Protein AF-A0A4Y7PW37-F1 (afdb_monomer_lite)

pLDDT: mean 83.9, std 15.54, range [41.22, 97.69]

InterPro domains:
  IPR000182 GNAT domain [PF13302] (14-91)
  IPR000182 GNAT domain [PS51186] (1-120)
  IPR016181 Acyl-CoA N-acyltransferase [SSF55729] (11-118)
  IPR051908 Ribosomal-protein N-acetyltransferase [PTHR43441] (13-124)

Secondary structure (DSSP, 8-state):
---------TT----EEEEEEES---TTS---EEEEEEE-GGGTTSSHHHHHHHHHHHIIIIIS--SEEEEEEESSTTHHHHHHHHHHHTPEEEEEEEEEEE-TTT--EEEEEEEEEEHHHHHHTTTTTGGGS-SSHHHHHHHHHHHHHHHHHHHHHHHHHHHHTTS---

Radius of gyration: 21.27 Å; chains: 1; bounding box: 77×40×53 Å

Structure (mmCIF, N/CA/C/O backbone):
data_AF-A0A4Y7PW37-F1
#
_entry.id   AF-A0A4Y7PW37-F1
#
loop_
_atom_site.group_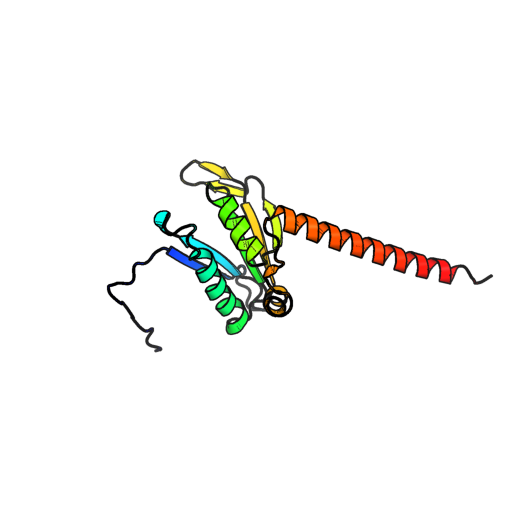PDB
_atom_site.id
_atom_site.type_symbol
_atom_site.label_atom_id
_atom_site.label_alt_id
_atom_site.label_comp_id
_atom_site.label_asym_id
_atom_site.label_entity_id
_atom_site.label_seq_id
_atom_site.pdbx_PDB_ins_code
_atom_site.Cartn_x
_atom_site.Cartn_y
_atom_site.Cartn_z
_atom_site.occupancy
_atom_site.B_iso_or_equiv
_atom_site.auth_seq_id
_atom_site.auth_comp_id
_atom_site.auth_asym_id
_atom_site.auth_atom_id
_atom_site.pdbx_PDB_model_num
ATOM 1 N N . MET A 1 1 ? -30.018 -6.017 -13.925 1.00 42.84 1 MET A N 1
ATOM 2 C CA . MET A 1 1 ? -30.031 -5.390 -12.590 1.00 42.84 1 MET A CA 1
ATOM 3 C C . MET A 1 1 ? -29.611 -6.496 -11.650 1.00 42.84 1 MET A C 1
ATOM 5 O O . MET A 1 1 ? -30.413 -7.369 -11.365 1.00 42.84 1 MET A O 1
ATOM 9 N N . GLU A 1 2 ? -28.311 -6.590 -11.398 1.00 44.44 2 GLU A N 1
ATOM 10 C CA . GLU A 1 2 ? -27.709 -7.706 -10.669 1.00 44.44 2 GLU A CA 1
ATOM 11 C C . GLU A 1 2 ? -27.962 -7.463 -9.178 1.00 44.44 2 GLU A C 1
ATOM 13 O O . GLU A 1 2 ? -27.515 -6.460 -8.621 1.00 44.44 2 GLU A O 1
ATOM 18 N N . GLU A 1 3 ? -28.811 -8.293 -8.572 1.00 41.62 3 GLU A N 1
ATOM 19 C CA . GLU A 1 3 ? -29.130 -8.215 -7.150 1.00 41.62 3 GLU A CA 1
ATOM 20 C C . GLU A 1 3 ? -27.872 -8.559 -6.352 1.00 41.62 3 GLU A C 1
ATOM 22 O O . GLU A 1 3 ? -27.466 -9.717 -6.261 1.00 41.62 3 GLU A O 1
ATOM 27 N N . TYR A 1 4 ? -27.236 -7.540 -5.774 1.00 44.47 4 TYR A N 1
ATOM 28 C CA . TYR A 1 4 ? -26.209 -7.756 -4.765 1.00 44.47 4 TYR A CA 1
ATOM 29 C C . TYR A 1 4 ? -26.844 -8.520 -3.599 1.00 44.47 4 TYR A C 1
ATOM 31 O O . TYR A 1 4 ? -27.846 -8.041 -3.057 1.00 44.47 4 TYR A O 1
ATOM 39 N N . PRO A 1 5 ? -26.288 -9.669 -3.176 1.00 51.50 5 PRO A N 1
ATOM 40 C CA . PRO A 1 5 ? -26.832 -10.399 -2.049 1.00 51.50 5 PRO A CA 1
ATOM 41 C C . PRO A 1 5 ? -26.768 -9.495 -0.817 1.00 51.50 5 PRO A C 1
ATOM 43 O O . PRO A 1 5 ? -25.693 -9.216 -0.284 1.00 51.50 5 PRO A O 1
ATOM 46 N N . THR A 1 6 ? -27.921 -9.025 -0.341 1.00 59.81 6 THR A N 1
ATOM 47 C CA . THR A 1 6 ? -28.043 -8.405 0.979 1.00 59.81 6 THR A CA 1
ATOM 48 C C . THR A 1 6 ? -28.013 -9.507 2.031 1.00 59.81 6 THR A C 1
ATOM 50 O O . THR A 1 6 ? -28.995 -9.746 2.729 1.00 59.81 6 THR A O 1
ATOM 53 N N . ASP A 1 7 ? -26.882 -10.201 2.130 1.00 54.88 7 ASP A N 1
ATOM 54 C CA . ASP A 1 7 ? -26.584 -11.121 3.222 1.00 54.88 7 ASP A CA 1
ATOM 55 C C . ASP A 1 7 ? -26.258 -10.292 4.472 1.00 54.88 7 ASP A C 1
ATOM 57 O O . ASP A 1 7 ? -25.104 -10.105 4.866 1.00 54.88 7 ASP A O 1
ATOM 61 N N . ARG A 1 8 ? -27.301 -9.692 5.057 1.00 59.16 8 ARG A N 1
ATOM 62 C CA . ARG A 1 8 ? -27.247 -9.083 6.386 1.00 59.16 8 ARG A CA 1
ATOM 63 C C . ARG A 1 8 ? -27.518 -10.169 7.415 1.00 59.16 8 ARG A C 1
ATOM 65 O O . ARG A 1 8 ? -28.567 -10.179 8.052 1.00 59.16 8 ARG A O 1
ATOM 72 N N . ASP A 1 9 ? -26.561 -11.079 7.559 1.00 64.06 9 ASP A N 1
ATOM 73 C CA . ASP A 1 9 ? -26.445 -11.890 8.765 1.00 64.06 9 ASP A CA 1
ATOM 74 C C . ASP A 1 9 ? -26.416 -10.927 9.973 1.00 64.06 9 ASP A C 1
ATOM 76 O O . ASP A 1 9 ? -25.499 -10.102 10.068 1.00 64.06 9 ASP A O 1
ATOM 80 N N . PRO A 1 10 ? -27.412 -10.971 10.876 1.00 62.28 10 PRO A N 1
ATOM 81 C CA . PRO A 1 10 ? -27.499 -10.065 12.020 1.00 62.28 10 PRO A CA 1
ATOM 82 C C . PRO A 1 10 ? -26.324 -10.209 13.003 1.00 62.28 10 PRO A C 1
ATOM 84 O O . PRO A 1 10 ? -26.158 -9.347 13.863 1.00 62.28 10 PRO A O 1
ATOM 87 N N . ASN A 1 11 ? -25.488 -11.246 12.862 1.00 65.50 11 ASN A N 1
ATOM 88 C CA . ASN A 1 11 ? -24.245 -11.420 13.617 1.00 65.50 11 ASN A CA 1
ATOM 89 C C . ASN A 1 11 ? -22.997 -10.826 12.936 1.00 65.50 11 ASN A C 1
ATOM 91 O O . ASN A 1 11 ? -21.913 -10.849 13.525 1.00 65.50 11 ASN A O 1
ATOM 95 N N . ARG A 1 12 ? -23.100 -10.282 11.716 1.00 74.44 12 ARG A N 1
ATOM 96 C CA . ARG A 1 12 ? -21.967 -9.628 11.045 1.00 74.44 12 ARG A CA 1
ATOM 97 C C . ARG A 1 12 ? -21.838 -8.175 11.488 1.00 74.44 12 ARG A C 1
ATOM 99 O O . ARG A 1 12 ? -22.595 -7.305 11.066 1.00 74.44 12 ARG A O 1
ATOM 106 N N . SER A 1 13 ? -20.822 -7.910 12.304 1.00 85.31 13 SER A N 1
ATOM 107 C CA . SER A 1 13 ? -20.398 -6.550 12.642 1.00 85.31 13 SER A CA 1
ATOM 108 C C . SER A 1 13 ? -19.418 -6.007 11.596 1.00 85.31 13 SER A C 1
ATOM 110 O O . SER A 1 13 ? -18.482 -6.699 11.190 1.00 85.31 13 SER A O 1
ATOM 112 N N . VAL A 1 14 ? -19.616 -4.759 11.164 1.00 89.81 14 VAL A N 1
ATOM 113 C CA . VAL A 1 14 ? -18.677 -4.056 10.279 1.00 89.81 14 VAL A CA 1
ATOM 114 C C . VAL A 1 14 ? -17.505 -3.551 11.114 1.00 89.81 14 VAL A C 1
ATOM 116 O O . VAL A 1 14 ? -17.665 -2.661 11.942 1.00 89.81 14 VAL A O 1
ATOM 119 N N . ILE A 1 15 ? -16.316 -4.103 10.870 1.00 92.81 15 ILE A N 1
ATOM 120 C CA . ILE A 1 15 ? -15.097 -3.800 11.642 1.00 92.81 15 ILE A CA 1
ATOM 121 C C . ILE A 1 15 ? -14.123 -2.852 10.923 1.00 92.81 15 ILE A C 1
ATOM 123 O O . ILE A 1 15 ? -13.036 -2.571 11.431 1.00 92.81 15 ILE A O 1
ATOM 127 N N . GLY A 1 16 ? -14.472 -2.377 9.724 1.00 93.12 16 GLY A N 1
ATOM 128 C CA . GLY A 1 16 ? -13.632 -1.473 8.945 1.00 93.12 16 GLY A CA 1
ATOM 129 C C . GLY A 1 16 ? -14.082 -1.286 7.499 1.00 93.12 16 GLY A C 1
ATOM 130 O O . GLY A 1 16 ? -15.130 -1.778 7.088 1.00 93.12 16 GLY A O 1
ATOM 131 N N . LEU A 1 17 ? -13.258 -0.572 6.735 1.00 95.50 17 LEU A N 1
ATOM 132 C CA . LEU A 1 17 ? -13.458 -0.245 5.329 1.00 95.50 17 LEU A CA 1
ATOM 133 C C . LEU A 1 17 ? -12.154 -0.467 4.562 1.00 95.50 17 LEU A C 1
ATOM 135 O O . LEU A 1 17 ? -11.095 0.015 4.968 1.00 95.50 17 LEU A O 1
ATOM 139 N N . ILE A 1 18 ? -12.253 -1.147 3.426 1.00 96.81 18 ILE A N 1
ATOM 140 C CA . ILE A 1 18 ? -11.213 -1.191 2.401 1.00 96.81 18 ILE A CA 1
ATOM 141 C C . ILE A 1 18 ? -11.791 -0.610 1.114 1.00 96.81 18 ILE A C 1
ATOM 143 O O . ILE A 1 18 ? -12.942 -0.874 0.775 1.00 96.81 18 ILE A O 1
ATOM 147 N N . TYR A 1 19 ? -11.019 0.220 0.428 1.00 95.88 19 TYR A N 1
ATOM 148 C CA . TYR A 1 19 ? -11.438 0.865 -0.809 1.00 95.88 19 TYR A CA 1
ATOM 149 C C . TYR A 1 19 ? -10.242 1.031 -1.730 1.00 95.88 19 TYR A C 1
ATOM 151 O O . TYR A 1 19 ? -9.108 1.138 -1.264 1.00 95.88 19 TYR A O 1
ATOM 159 N N . PHE A 1 20 ? -10.493 1.102 -3.031 1.00 95.50 20 PHE A N 1
ATOM 160 C CA . PHE A 1 20 ? -9.479 1.507 -3.987 1.00 95.50 20 PHE A CA 1
ATOM 161 C C . PHE A 1 20 ? -10.044 2.491 -5.003 1.00 95.50 20 PHE A C 1
ATOM 163 O O . PHE A 1 20 ? -11.236 2.465 -5.309 1.00 95.50 20 PHE A O 1
ATOM 170 N N . THR A 1 21 ? -9.192 3.379 -5.504 1.00 92.38 21 THR A N 1
ATOM 171 C CA . THR A 1 21 ? -9.561 4.379 -6.510 1.00 92.38 21 THR A CA 1
ATOM 172 C C . THR A 1 21 ? -8.501 4.446 -7.608 1.00 92.38 21 THR A C 1
ATOM 174 O O . THR A 1 21 ? -7.310 4.426 -7.291 1.00 92.38 21 THR A O 1
ATOM 177 N N . PRO A 1 22 ? -8.881 4.548 -8.895 1.00 88.62 22 PRO A N 1
ATOM 178 C CA . PRO A 1 22 ? -7.926 4.820 -9.968 1.00 88.62 22 PRO A CA 1
ATOM 179 C C . PRO A 1 22 ? -7.113 6.085 -9.674 1.00 88.62 22 PRO A C 1
ATOM 181 O O . PRO A 1 22 ? -7.663 7.081 -9.198 1.00 88.62 22 PRO A O 1
ATOM 184 N N . SER A 1 23 ? -5.801 6.048 -9.913 1.00 78.69 23 SER A N 1
ATOM 185 C CA . SER A 1 23 ? -4.928 7.201 -9.652 1.00 78.69 23 SER A CA 1
ATOM 186 C C . SER A 1 23 ? -4.935 8.244 -10.770 1.00 78.69 23 SER A C 1
ATOM 188 O O . SER A 1 23 ? -4.604 9.405 -10.530 1.00 78.69 23 SER A O 1
ATOM 190 N N . SER A 1 24 ? -5.371 7.857 -11.969 1.00 72.19 24 SER A N 1
ATOM 191 C CA . SER A 1 24 ? -5.601 8.739 -13.112 1.00 72.19 24 SER A CA 1
ATOM 192 C C . SER A 1 24 ? -6.990 8.489 -13.702 1.00 72.19 24 SER A C 1
ATOM 194 O O . SER A 1 24 ? -7.557 7.407 -13.554 1.00 72.19 24 SER A O 1
ATOM 196 N N . GLN A 1 25 ? -7.556 9.513 -14.342 1.00 61.44 25 GLN A N 1
ATOM 197 C CA . GLN A 1 25 ? -8.841 9.418 -15.051 1.00 61.44 25 GLN A CA 1
ATOM 198 C C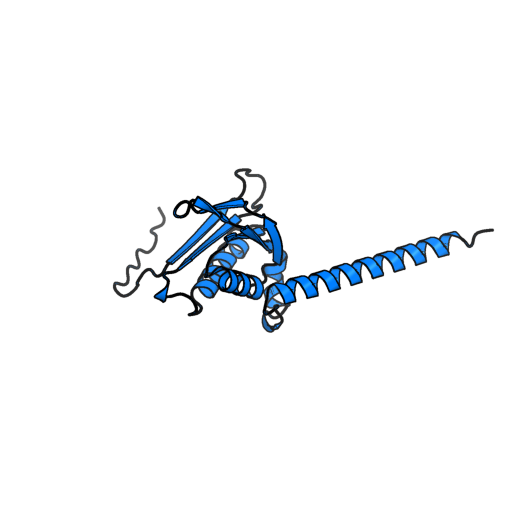 . GLN A 1 25 ? -8.670 8.936 -16.503 1.00 61.44 25 GLN A C 1
ATOM 200 O O . GLN A 1 25 ? -9.653 8.842 -17.237 1.00 61.44 25 GLN A O 1
ATOM 205 N N . ASP A 1 26 ? -7.438 8.648 -16.933 1.00 55.34 26 ASP A N 1
ATOM 206 C CA . ASP A 1 26 ? -7.124 8.399 -18.336 1.00 55.34 26 ASP A CA 1
ATOM 207 C C . ASP A 1 26 ? -7.404 6.941 -18.725 1.00 55.34 26 ASP A C 1
ATOM 209 O O . ASP A 1 26 ? -6.851 5.991 -18.175 1.00 55.34 26 ASP A O 1
ATOM 213 N N . ALA A 1 27 ? -8.269 6.772 -19.724 1.00 52.12 27 ALA A N 1
ATOM 214 C CA . ALA A 1 27 ? -8.885 5.508 -20.131 1.00 52.12 27 ALA A CA 1
ATOM 215 C C . ALA A 1 27 ? -7.975 4.534 -20.918 1.00 52.12 27 ALA A C 1
ATOM 217 O O . ALA A 1 27 ? -8.482 3.585 -21.513 1.00 52.12 27 ALA A O 1
ATOM 218 N N . ILE A 1 28 ? -6.659 4.766 -20.995 1.00 54.72 28 ILE A N 1
ATOM 219 C CA . ILE A 1 28 ? -5.791 4.092 -21.987 1.00 54.72 28 ILE A CA 1
ATOM 220 C C . ILE A 1 28 ? -5.123 2.805 -21.457 1.00 54.72 28 ILE A C 1
ATOM 222 O O . ILE A 1 28 ? -4.595 2.025 -22.242 1.00 54.72 28 ILE A O 1
ATOM 226 N N . SER A 1 29 ? -5.200 2.503 -20.161 1.00 54.38 29 SER A N 1
ATOM 227 C CA . SER A 1 29 ? -4.893 1.170 -19.608 1.00 54.38 29 SER A CA 1
ATOM 228 C C . SER A 1 29 ? -5.263 1.136 -18.124 1.00 54.38 29 SER A C 1
ATOM 230 O O . SER A 1 29 ? -5.313 2.206 -17.511 1.00 54.38 29 SER A O 1
ATOM 232 N N . PRO A 1 30 ? -5.478 -0.035 -17.498 1.00 62.56 30 PRO A N 1
ATOM 233 C CA . PRO A 1 30 ? -5.642 -0.123 -16.051 1.00 62.56 30 PRO A CA 1
ATOM 234 C C . PRO A 1 30 ? -4.274 0.135 -15.389 1.00 62.56 30 PRO A C 1
ATOM 236 O O . PRO A 1 30 ? -3.517 -0.773 -15.055 1.00 62.56 30 PRO A O 1
ATOM 239 N N . GLY A 1 31 ? -3.910 1.416 -15.303 1.00 81.62 31 GLY A N 1
ATOM 240 C CA . GLY A 1 31 ? -2.547 1.846 -15.009 1.00 81.62 31 GLY A CA 1
ATOM 241 C C . GLY A 1 31 ? -2.182 1.654 -13.546 1.00 81.62 31 GLY A C 1
ATOM 242 O O . GLY A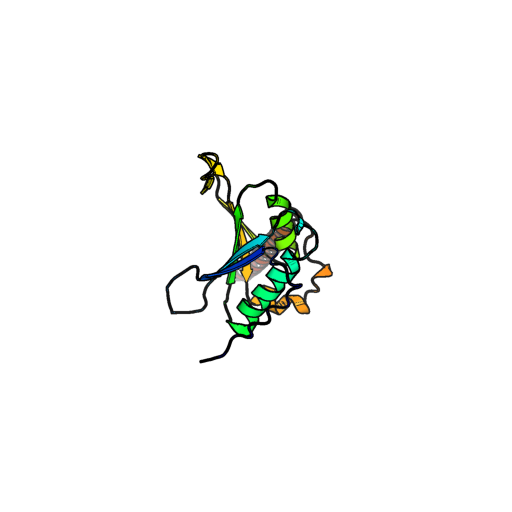 1 31 ? -1.221 0.961 -13.233 1.00 81.62 31 GLY A O 1
ATOM 243 N N . GLU A 1 32 ? -2.956 2.256 -12.645 1.00 90.44 32 GLU A N 1
ATOM 244 C CA . GLU A 1 32 ? -2.667 2.245 -11.214 1.00 90.44 32 GLU A CA 1
ATOM 245 C C . GLU A 1 32 ? -3.925 2.546 -10.389 1.00 90.44 32 GLU A C 1
ATOM 247 O O . GLU A 1 32 ? -4.749 3.391 -10.758 1.00 90.44 32 GLU A O 1
ATOM 252 N N . VAL A 1 33 ? -4.047 1.884 -9.236 1.00 94.44 33 VAL A N 1
ATOM 253 C CA . VAL A 1 33 ? -5.033 2.227 -8.203 1.00 94.44 33 VAL A CA 1
ATOM 254 C C . VAL A 1 33 ? -4.371 2.545 -6.866 1.00 94.44 33 VAL A C 1
ATOM 256 O O . VAL A 1 33 ? -3.369 1.947 -6.479 1.00 94.44 33 VAL A O 1
ATOM 259 N N . ASN A 1 34 ? -4.985 3.462 -6.126 1.00 95.25 34 ASN A N 1
ATOM 260 C CA . ASN A 1 34 ? -4.703 3.730 -4.724 1.00 95.25 34 ASN A CA 1
ATOM 261 C C . ASN A 1 34 ? -5.548 2.808 -3.859 1.00 95.25 34 ASN A C 1
ATOM 263 O O . ASN A 1 34 ? -6.768 2.894 -3.931 1.00 95.25 34 ASN A O 1
ATOM 267 N N . LEU A 1 35 ? -4.933 1.986 -3.015 1.00 97.50 35 LEU A N 1
ATOM 268 C CA . LEU A 1 35 ? -5.626 1.150 -2.039 1.00 97.50 35 LEU A CA 1
ATOM 269 C C . LEU A 1 35 ? -5.554 1.791 -0.644 1.00 97.50 35 LEU A C 1
ATOM 271 O O . LEU A 1 35 ? -4.483 2.157 -0.157 1.00 97.50 35 LEU A O 1
ATOM 275 N N . GLY A 1 36 ? -6.702 1.896 0.020 1.00 96.31 36 GLY A N 1
ATOM 276 C CA . GLY A 1 36 ? -6.838 2.397 1.382 1.00 96.31 36 GLY A CA 1
ATOM 277 C C . GLY A 1 36 ? -7.556 1.392 2.275 1.00 96.31 36 GLY A C 1
ATOM 278 O O . GLY A 1 36 ? -8.507 0.738 1.854 1.00 96.31 36 GLY A O 1
ATOM 279 N N . ILE A 1 37 ? -7.111 1.276 3.527 1.00 96.00 37 ILE A N 1
ATOM 280 C CA . ILE A 1 37 ? -7.762 0.444 4.542 1.00 96.00 37 ILE A CA 1
ATOM 281 C C . ILE A 1 37 ? -7.810 1.167 5.886 1.00 96.00 37 ILE A C 1
ATOM 283 O O . ILE A 1 37 ? -6.820 1.744 6.336 1.00 96.00 37 ILE A O 1
ATOM 287 N N . VAL A 1 38 ? -8.963 1.089 6.544 1.00 93.38 38 VAL A N 1
ATOM 288 C CA . VAL A 1 38 ? -9.180 1.549 7.916 1.00 93.38 38 VAL A CA 1
ATOM 289 C C . VAL A 1 38 ? -9.906 0.449 8.676 1.00 93.38 38 VAL A C 1
ATOM 291 O O . VAL A 1 38 ? -10.901 -0.086 8.198 1.00 93.38 38 VAL A O 1
ATOM 294 N N . LEU A 1 39 ? -9.410 0.110 9.862 1.00 92.19 39 LEU A N 1
ATOM 295 C CA . LEU A 1 39 ? -10.041 -0.849 10.766 1.00 92.19 39 LEU A CA 1
ATOM 296 C C . LEU A 1 39 ? -10.326 -0.179 12.101 1.00 92.19 39 LEU A C 1
ATOM 298 O O . LEU A 1 39 ? -9.518 0.637 12.563 1.00 92.19 39 LEU A O 1
ATOM 302 N N . ASP A 1 40 ? -11.415 -0.595 12.740 1.00 91.25 40 ASP A N 1
ATOM 303 C CA . ASP A 1 40 ? -11.675 -0.301 14.144 1.00 91.25 40 ASP A CA 1
ATOM 304 C C . ASP A 1 40 ? -10.448 -0.684 14.987 1.00 91.25 40 ASP A C 1
ATOM 306 O O . ASP A 1 40 ? -9.821 -1.724 14.765 1.00 91.25 40 ASP A O 1
ATOM 310 N N . ARG A 1 41 ? -10.098 0.178 15.945 1.00 87.69 41 ARG A N 1
ATOM 311 C CA . ARG A 1 41 ? -8.967 0.013 16.859 1.00 87.69 41 ARG A CA 1
ATOM 312 C C . ARG A 1 41 ? -8.983 -1.353 17.547 1.00 87.69 41 ARG A C 1
ATOM 314 O O . ARG A 1 41 ? -7.919 -1.969 17.640 1.00 87.69 41 ARG A O 1
ATOM 321 N N . ASP A 1 42 ? -10.151 -1.843 17.951 1.00 88.75 42 ASP A N 1
ATOM 322 C CA . ASP A 1 42 ? -10.279 -3.115 18.677 1.00 88.75 42 ASP A CA 1
ATOM 323 C C . ASP A 1 42 ? -10.043 -4.332 17.771 1.00 88.75 42 ASP A C 1
ATOM 325 O O . ASP A 1 42 ? -9.626 -5.397 18.225 1.00 88.75 42 ASP A O 1
ATOM 329 N N . ASN A 1 43 ? -10.211 -4.153 16.460 1.00 87.50 43 ASN A N 1
ATOM 330 C CA . ASN A 1 43 ? -10.043 -5.188 15.442 1.00 87.50 43 ASN A CA 1
ATOM 331 C C . ASN A 1 43 ? -8.678 -5.113 14.729 1.00 87.50 43 ASN A C 1
ATOM 333 O O . ASN A 1 43 ? -8.371 -5.898 13.827 1.00 87.50 43 ASN A O 1
ATOM 337 N N . GLN A 1 44 ? -7.802 -4.192 15.129 1.00 88.06 44 GLN A N 1
ATOM 338 C CA . GLN A 1 44 ? -6.436 -4.131 14.611 1.00 88.06 44 GLN A CA 1
ATOM 339 C C . GLN A 1 44 ? -5.560 -5.242 15.203 1.00 88.06 44 GLN A C 1
ATOM 341 O O . GLN A 1 44 ? -5.811 -5.766 16.282 1.00 88.06 44 GLN A O 1
ATOM 346 N N . ARG A 1 45 ? -4.473 -5.591 14.500 1.00 85.94 45 ARG A N 1
ATOM 347 C CA . ARG A 1 45 ? -3.469 -6.594 14.928 1.00 85.94 45 ARG A CA 1
ATOM 348 C C . ARG A 1 45 ? -3.982 -8.037 15.073 1.00 85.94 45 ARG A C 1
ATOM 350 O O . ARG A 1 45 ? -3.215 -8.897 15.488 1.00 85.94 45 ARG A O 1
ATOM 357 N N . GLN A 1 46 ? -5.203 -8.327 14.628 1.00 89.38 46 GLN A N 1
ATOM 358 C CA . GLN A 1 46 ? -5.780 -9.681 14.610 1.00 89.38 46 GLN A CA 1
ATOM 359 C C . GLN A 1 46 ? -5.656 -10.390 13.246 1.00 89.38 46 GLN A C 1
ATOM 361 O O . GLN A 1 46 ? -6.106 -11.514 13.070 1.00 89.38 46 GLN A O 1
ATOM 366 N N . GLY A 1 47 ? -5.033 -9.741 12.255 1.00 90.12 47 GLY A N 1
ATOM 367 C CA . GLY A 1 47 ? -4.848 -10.293 10.906 1.00 90.12 47 GLY A CA 1
ATOM 368 C C . GLY A 1 47 ? -5.917 -9.884 9.888 1.00 90.12 47 GLY A C 1
ATOM 369 O O . GLY A 1 47 ? -5.672 -10.035 8.691 1.00 90.12 47 GLY A O 1
ATOM 370 N N . PHE A 1 48 ? -7.021 -9.266 10.321 1.00 92.50 48 PHE A N 1
ATOM 371 C CA . PHE A 1 48 ? -8.099 -8.816 9.429 1.00 92.50 48 PHE A CA 1
ATOM 372 C C . PHE A 1 48 ? -7.615 -7.874 8.325 1.00 92.50 48 PHE A C 1
ATOM 374 O O . PHE A 1 48 ? -7.981 -8.048 7.169 1.00 92.50 48 PHE A O 1
ATOM 381 N N . GLY A 1 49 ? -6.714 -6.936 8.638 1.00 93.50 49 GLY A N 1
ATOM 382 C CA . GLY A 1 49 ? -6.178 -6.013 7.630 1.00 93.50 49 GLY A CA 1
ATOM 383 C C . GLY A 1 49 ? -5.416 -6.727 6.519 1.00 93.50 49 GLY A C 1
ATOM 384 O O . GLY A 1 49 ? -5.592 -6.421 5.345 1.00 93.50 49 GLY A O 1
ATOM 385 N N . LYS A 1 50 ? -4.640 -7.754 6.880 1.00 93.88 50 LYS A N 1
ATOM 386 C CA . LYS A 1 50 ? -3.919 -8.581 5.912 1.00 93.88 50 LYS A CA 1
ATOM 387 C C . LYS A 1 50 ? -4.894 -9.354 5.020 1.00 93.88 50 LYS A C 1
ATOM 389 O O . LYS A 1 50 ? -4.684 -9.413 3.814 1.00 93.88 50 LYS A O 1
ATOM 394 N N . GLN A 1 51 ? -5.932 -9.950 5.608 1.00 94.25 51 GLN A N 1
ATOM 395 C CA . GLN A 1 51 ? -6.945 -10.708 4.868 1.00 94.25 51 GLN A CA 1
ATOM 396 C C . GLN A 1 51 ? -7.732 -9.811 3.909 1.00 94.25 51 GLN A C 1
ATOM 398 O O . GLN A 1 51 ? -7.868 -10.155 2.740 1.00 94.25 51 GLN A O 1
ATOM 403 N N . ALA A 1 52 ? -8.176 -8.642 4.378 1.00 96.06 52 ALA A N 1
ATOM 404 C CA . ALA A 1 52 ? -8.891 -7.670 3.561 1.00 96.06 52 ALA A CA 1
ATOM 405 C C . ALA A 1 52 ? -8.034 -7.183 2.384 1.00 96.06 52 ALA A C 1
ATOM 407 O O . ALA A 1 52 ? -8.503 -7.184 1.250 1.00 96.06 52 ALA A O 1
ATOM 408 N N . VAL A 1 53 ? -6.764 -6.834 2.629 1.00 97.00 53 VAL A N 1
ATOM 409 C CA . VAL A 1 53 ? -5.848 -6.417 1.557 1.00 97.00 53 VAL A CA 1
ATOM 410 C C . VAL A 1 53 ? -5.621 -7.545 0.554 1.00 97.00 53 VAL A C 1
ATOM 412 O O . VAL A 1 53 ? -5.702 -7.289 -0.637 1.00 97.00 53 VAL A O 1
ATOM 415 N N . LEU A 1 54 ? -5.397 -8.789 0.989 1.00 95.81 54 LEU A N 1
ATOM 416 C CA . LEU A 1 54 ? -5.229 -9.917 0.060 1.00 95.81 54 LEU A CA 1
ATOM 417 C C . LEU A 1 54 ? -6.461 -10.150 -0.819 1.00 95.81 54 LEU A C 1
ATOM 419 O O . LEU A 1 54 ? -6.306 -10.423 -2.007 1.00 95.81 54 LEU A O 1
ATOM 423 N N . LEU A 1 55 ? -7.661 -10.024 -0.248 1.00 96.38 55 LEU A N 1
ATOM 424 C CA . LEU A 1 55 ? -8.906 -10.138 -1.001 1.00 96.38 55 LEU A CA 1
ATOM 425 C C . LEU A 1 55 ? -9.023 -9.021 -2.046 1.00 96.38 55 LEU A C 1
ATOM 427 O O . LEU A 1 55 ? -9.300 -9.297 -3.209 1.00 96.38 55 LEU A O 1
ATOM 431 N N . ALA A 1 56 ? -8.747 -7.775 -1.651 1.00 97.44 56 ALA A N 1
ATOM 432 C CA . ALA A 1 56 ? -8.763 -6.643 -2.573 1.00 97.44 56 ALA A CA 1
ATOM 433 C C . ALA A 1 56 ? -7.706 -6.779 -3.676 1.00 97.44 56 ALA A C 1
ATOM 435 O O . ALA A 1 56 ? -8.007 -6.507 -4.830 1.00 97.44 56 ALA A O 1
ATOM 436 N N . LEU A 1 57 ? -6.491 -7.230 -3.350 1.00 96.56 57 LEU A N 1
ATOM 437 C CA . LEU A 1 57 ? -5.435 -7.453 -4.338 1.00 96.56 57 LEU A CA 1
ATOM 438 C C . LEU A 1 57 ? -5.817 -8.522 -5.358 1.00 96.56 57 LEU A C 1
ATOM 440 O O . LEU A 1 57 ? -5.582 -8.317 -6.542 1.00 96.56 57 LEU A O 1
ATOM 444 N N . SER A 1 58 ? -6.427 -9.626 -4.916 1.00 96.00 58 SER A N 1
ATOM 445 C CA . SER A 1 58 ? -6.913 -10.655 -5.837 1.00 96.00 58 SER A CA 1
ATOM 446 C C . SER A 1 58 ? -7.952 -10.086 -6.792 1.00 96.00 58 SER A C 1
ATOM 448 O O . SER A 1 58 ? -7.804 -10.232 -7.996 1.00 96.00 58 SER A O 1
ATOM 450 N N . TYR A 1 59 ? -8.916 -9.318 -6.289 1.00 95.81 59 TYR A N 1
ATOM 451 C CA . TYR A 1 59 ? -9.887 -8.652 -7.154 1.00 95.81 59 TYR A CA 1
ATOM 452 C C . TYR A 1 59 ? -9.224 -7.663 -8.135 1.00 95.81 59 TYR A C 1
ATOM 454 O O . TYR A 1 59 ? -9.471 -7.697 -9.337 1.00 95.81 59 TYR A O 1
ATOM 462 N N . ILE A 1 60 ? -8.331 -6.798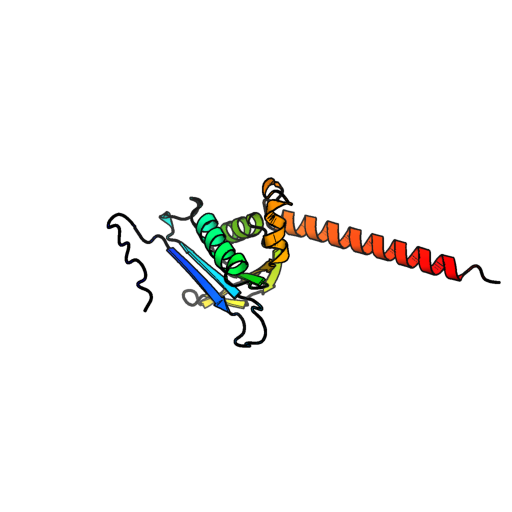 -7.648 1.00 95.38 60 ILE A N 1
ATOM 463 C CA . ILE A 1 60 ? -7.698 -5.748 -8.462 1.00 95.38 60 ILE A CA 1
ATOM 464 C C . ILE A 1 60 ? -6.774 -6.326 -9.548 1.00 95.38 60 ILE A C 1
ATOM 466 O O . ILE A 1 60 ? -6.784 -5.841 -10.679 1.00 95.38 60 ILE A O 1
ATOM 470 N N . PHE A 1 61 ? -5.966 -7.332 -9.217 1.00 95.12 61 PHE A N 1
ATOM 471 C CA . PHE A 1 61 ? -5.010 -7.915 -10.156 1.00 95.12 61 PHE A CA 1
ATOM 472 C C . PHE A 1 61 ? -5.613 -9.039 -10.996 1.00 95.12 61 PHE A C 1
ATOM 474 O O . PHE A 1 61 ? -5.398 -9.070 -12.205 1.00 95.12 61 PHE A O 1
ATOM 481 N N . ASP A 1 62 ? -6.341 -9.970 -10.374 1.00 94.31 62 ASP A N 1
ATOM 482 C CA . ASP A 1 62 ? -6.823 -11.171 -11.060 1.00 94.31 62 ASP A CA 1
ATOM 483 C C . ASP A 1 62 ? -8.089 -10.870 -11.882 1.00 94.31 62 ASP A C 1
ATOM 485 O O . ASP A 1 62 ? -8.218 -11.377 -12.995 1.00 94.31 62 ASP A O 1
ATOM 489 N N . GLU A 1 63 ? -9.000 -10.026 -11.377 1.00 94.25 63 GLU A N 1
ATOM 490 C CA . GLU A 1 63 ? -10.265 -9.716 -12.064 1.00 94.25 63 GLU A CA 1
ATOM 491 C C . GLU A 1 63 ? -10.209 -8.405 -12.859 1.00 94.25 63 GLU A C 1
ATOM 493 O O . GLU A 1 63 ? -10.607 -8.374 -14.022 1.00 94.25 63 GLU A O 1
ATOM 498 N N . LEU A 1 64 ? -9.696 -7.320 -12.265 1.00 92.06 64 LEU A N 1
ATOM 499 C CA . LEU A 1 64 ? -9.646 -6.004 -12.924 1.00 92.06 64 LEU A CA 1
ATOM 500 C C . LEU A 1 64 ? -8.381 -5.769 -13.764 1.00 92.06 64 LEU A C 1
ATOM 502 O O . LEU A 1 64 ? -8.327 -4.798 -14.518 1.00 92.06 64 LEU A O 1
ATOM 506 N N . GLN A 1 65 ? -7.376 -6.640 -13.638 1.00 92.56 65 GLN A N 1
ATOM 507 C CA . GLN A 1 65 ? -6.128 -6.614 -14.408 1.00 92.56 65 GLN A CA 1
ATOM 508 C C . GLN A 1 65 ? -5.358 -5.283 -14.340 1.00 92.56 65 GLN A C 1
ATOM 510 O O . GLN A 1 65 ? -4.717 -4.884 -15.313 1.00 92.56 65 GLN A O 1
ATOM 515 N N . PHE A 1 66 ? -5.395 -4.582 -13.201 1.00 93.06 66 PHE A N 1
ATOM 516 C CA . PHE A 1 66 ? -4.549 -3.401 -13.010 1.00 93.06 66 PHE A CA 1
ATOM 517 C C . PHE A 1 66 ? -3.075 -3.771 -12.961 1.00 93.06 66 PHE A C 1
ATOM 519 O O . PHE A 1 66 ? -2.685 -4.708 -12.276 1.00 93.06 66 PHE A O 1
ATOM 526 N N . HIS A 1 67 ? -2.244 -2.970 -13.624 1.00 93.38 67 HIS A N 1
ATOM 527 C CA . HIS A 1 67 ? -0.800 -3.170 -13.615 1.00 93.38 67 HIS A CA 1
ATOM 528 C C . HIS A 1 67 ? -0.190 -2.906 -12.230 1.00 93.38 67 HIS A C 1
ATOM 530 O O . HIS A 1 67 ? 0.834 -3.485 -11.867 1.00 93.38 67 HIS A O 1
ATOM 536 N N . ARG A 1 68 ? -0.807 -2.016 -11.443 1.00 94.56 68 ARG A N 1
ATOM 537 C CA . ARG A 1 68 ? -0.189 -1.485 -10.231 1.00 94.56 68 ARG A CA 1
ATOM 538 C C . ARG A 1 68 ? -1.187 -1.131 -9.136 1.00 94.56 68 ARG A C 1
ATOM 540 O O . ARG A 1 68 ? -2.205 -0.481 -9.375 1.00 94.56 68 ARG A O 1
ATOM 547 N N . VAL A 1 69 ? -0.823 -1.478 -7.905 1.00 97.06 69 VAL A N 1
ATOM 548 C CA . VAL A 1 69 ? -1.518 -1.056 -6.684 1.00 97.06 69 VAL A CA 1
ATOM 549 C C . VAL A 1 69 ? -0.552 -0.279 -5.810 1.00 97.06 69 VAL A C 1
ATOM 551 O O . VAL A 1 69 ? 0.483 -0.811 -5.413 1.00 97.06 69 VAL A O 1
ATOM 554 N N . GLN A 1 70 ? -0.904 0.957 -5.466 1.00 96.75 70 GLN A N 1
ATOM 555 C CA . GLN A 1 70 ? -0.137 1.776 -4.535 1.00 96.75 70 GLN A CA 1
ATOM 556 C C . GLN A 1 70 ? -0.877 2.014 -3.224 1.00 96.75 70 GLN A C 1
ATOM 558 O O . GLN A 1 70 ? -2.106 2.057 -3.170 1.00 96.75 70 GLN A O 1
ATOM 563 N N . VAL A 1 71 ? -0.106 2.202 -2.158 1.00 97.69 71 VAL A N 1
ATOM 564 C CA . VAL A 1 71 ? -0.594 2.550 -0.824 1.00 97.69 71 VAL A CA 1
ATOM 565 C C . VAL A 1 71 ? 0.218 3.711 -0.269 1.00 97.69 71 VAL A C 1
ATOM 567 O O . VAL A 1 71 ? 1.443 3.768 -0.400 1.00 97.69 71 VAL A O 1
ATOM 570 N N . ILE A 1 72 ? -0.477 4.640 0.383 1.00 96.75 72 ILE A N 1
ATOM 571 C CA . ILE A 1 72 ? 0.134 5.797 1.034 1.00 96.75 72 ILE A CA 1
ATOM 572 C C . ILE A 1 72 ? -0.074 5.652 2.538 1.00 96.75 72 ILE A C 1
ATOM 574 O O . ILE A 1 72 ? -1.191 5.753 3.045 1.00 96.75 72 ILE A O 1
ATOM 578 N N . VAL A 1 73 ? 1.016 5.423 3.264 1.00 96.56 73 VAL A N 1
ATOM 579 C CA . VAL A 1 73 ? 1.007 5.304 4.723 1.00 96.56 73 VAL A CA 1
ATOM 580 C C . VAL A 1 73 ? 1.399 6.646 5.328 1.00 96.56 73 VAL A C 1
ATOM 582 O O . VAL A 1 73 ? 2.556 7.067 5.262 1.00 96.56 73 VAL A O 1
ATOM 585 N N . MET A 1 74 ? 0.420 7.325 5.919 1.00 94.75 74 MET A N 1
ATOM 586 C CA . MET A 1 74 ? 0.627 8.579 6.643 1.00 94.75 74 MET A CA 1
ATOM 587 C C . MET A 1 74 ? 1.300 8.341 7.999 1.00 94.75 74 MET A C 1
ATOM 589 O O . MET A 1 74 ? 1.162 7.280 8.611 1.00 94.75 74 MET A O 1
ATOM 593 N N . GLU A 1 75 ? 2.007 9.352 8.496 1.00 93.62 75 GLU A N 1
ATOM 594 C CA . GLU A 1 75 ? 2.559 9.354 9.849 1.00 93.62 75 GLU A CA 1
ATOM 595 C C . GLU A 1 75 ? 1.469 9.247 10.930 1.00 93.62 75 GLU A C 1
ATOM 597 O O . GLU A 1 75 ? 0.586 10.098 11.063 1.00 93.62 75 GLU A O 1
ATOM 602 N N . SER A 1 76 ? 1.517 8.169 11.711 1.00 91.19 76 SER A N 1
ATOM 603 C CA . SER A 1 76 ? 0.563 7.877 12.782 1.00 91.19 76 SER A CA 1
ATOM 604 C C . SER A 1 76 ? 1.145 6.856 13.764 1.00 91.19 76 SER A C 1
ATOM 606 O O . SER A 1 76 ? 2.162 6.219 13.484 1.00 91.19 76 SER A O 1
ATOM 608 N N . GLU A 1 77 ? 0.458 6.635 14.887 1.00 89.75 77 GLU A N 1
ATOM 609 C CA . GLU A 1 77 ? 0.805 5.587 15.861 1.00 89.75 77 GLU A CA 1
ATOM 610 C C . GLU A 1 77 ? 0.793 4.172 15.251 1.00 89.75 77 GLU A C 1
ATOM 612 O O . GLU A 1 77 ? 1.525 3.285 15.689 1.00 89.75 77 GLU A O 1
ATOM 617 N N . SER A 1 78 ? -0.027 3.942 14.218 1.00 89.19 78 SER A N 1
ATOM 618 C CA . SER A 1 78 ? -0.163 2.646 13.547 1.00 89.19 78 SER A CA 1
ATOM 619 C C . SER A 1 78 ? 0.721 2.496 12.303 1.00 89.19 78 SER A C 1
ATOM 621 O O . SER A 1 78 ? 0.749 1.405 11.725 1.00 89.19 78 SER A O 1
ATOM 623 N N . ARG A 1 79 ? 1.483 3.536 11.918 1.00 92.56 79 ARG A N 1
ATOM 624 C CA . ARG A 1 79 ? 2.331 3.561 10.710 1.00 92.56 79 ARG A CA 1
ATOM 625 C C . ARG A 1 79 ? 3.230 2.338 10.602 1.00 92.56 79 ARG A C 1
ATOM 627 O O . ARG A 1 79 ? 3.217 1.662 9.581 1.00 92.56 79 ARG A O 1
ATOM 634 N N . GLU A 1 80 ? 3.971 2.020 11.657 1.00 92.38 80 GLU A N 1
ATOM 635 C CA . GLU A 1 80 ? 4.925 0.905 11.643 1.00 92.38 80 GLU A CA 1
ATOM 636 C C . GLU A 1 80 ? 4.237 -0.448 11.399 1.00 92.38 80 GLU A C 1
ATOM 638 O O . GLU A 1 80 ? 4.761 -1.314 10.698 1.00 92.38 80 GLU A O 1
ATOM 643 N N . ASN A 1 81 ? 3.027 -0.631 11.935 1.00 92.19 81 ASN A N 1
ATOM 644 C CA . ASN A 1 81 ? 2.252 -1.853 11.726 1.00 92.19 81 ASN A CA 1
ATOM 645 C C . ASN A 1 81 ? 1.741 -1.950 10.283 1.00 92.19 81 ASN A C 1
ATOM 647 O O . ASN A 1 81 ? 1.783 -3.034 9.700 1.00 92.19 81 ASN A O 1
ATOM 651 N N . ALA A 1 82 ? 1.303 -0.829 9.703 1.00 94.19 82 ALA A N 1
ATOM 652 C CA . ALA A 1 82 ? 0.895 -0.764 8.303 1.00 94.19 82 ALA A CA 1
ATOM 653 C C . ALA A 1 82 ? 2.078 -1.058 7.367 1.00 94.19 82 ALA A C 1
ATOM 655 O O . ALA A 1 82 ? 1.970 -1.941 6.518 1.00 94.19 82 ALA A O 1
ATOM 656 N N . LEU A 1 83 ? 3.231 -0.411 7.577 1.00 95.38 83 LEU A N 1
ATOM 657 C CA . LEU A 1 83 ? 4.446 -0.649 6.788 1.00 95.38 83 LEU A CA 1
ATOM 658 C C . LEU A 1 83 ? 4.887 -2.115 6.856 1.00 95.38 83 LEU A C 1
ATOM 660 O O . LEU A 1 83 ? 5.132 -2.731 5.821 1.00 95.38 83 LEU A O 1
ATOM 664 N N . LYS A 1 84 ? 4.916 -2.718 8.053 1.00 93.50 84 LYS A N 1
ATOM 665 C CA . LYS A 1 84 ? 5.216 -4.151 8.223 1.00 93.50 84 LYS A CA 1
ATOM 666 C C . LYS A 1 84 ? 4.221 -5.050 7.499 1.00 93.50 84 LYS A C 1
ATOM 668 O O . LYS A 1 84 ? 4.626 -6.050 6.910 1.00 93.50 84 LYS A O 1
ATOM 673 N N . MET A 1 85 ? 2.927 -4.737 7.561 1.00 94.44 85 MET A N 1
ATOM 674 C CA . MET A 1 85 ? 1.893 -5.510 6.874 1.00 94.44 85 MET A CA 1
ATOM 675 C C . MET A 1 85 ? 2.092 -5.461 5.358 1.00 94.44 85 MET A C 1
ATOM 677 O O . MET A 1 85 ? 2.161 -6.520 4.740 1.00 94.44 85 MET A O 1
ATOM 681 N N . PHE A 1 86 ? 2.232 -4.267 4.780 1.00 95.75 86 PHE A N 1
ATOM 682 C CA . PHE A 1 86 ? 2.415 -4.100 3.338 1.00 95.75 86 PHE A CA 1
ATOM 683 C C . PHE A 1 86 ? 3.732 -4.707 2.850 1.00 95.75 86 PHE A C 1
ATOM 685 O O . PHE A 1 86 ? 3.727 -5.444 1.868 1.00 95.75 86 PHE A O 1
ATOM 692 N N . THR A 1 87 ? 4.827 -4.536 3.597 1.00 93.94 87 THR A N 1
ATOM 693 C CA . THR A 1 87 ? 6.114 -5.179 3.271 1.00 93.94 87 THR A CA 1
ATOM 694 C C . THR A 1 87 ? 5.975 -6.703 3.213 1.00 93.94 87 THR A C 1
ATOM 696 O O . THR A 1 87 ? 6.390 -7.340 2.251 1.00 93.94 87 THR A O 1
ATOM 699 N N . ARG A 1 88 ? 5.316 -7.313 4.210 1.00 90.62 88 ARG A N 1
ATOM 700 C CA . ARG A 1 88 ? 5.085 -8.771 4.250 1.00 90.62 88 ARG A CA 1
ATOM 701 C C . ARG A 1 88 ? 4.153 -9.276 3.156 1.00 90.62 88 ARG A C 1
ATOM 703 O O . ARG A 1 88 ? 4.155 -10.470 2.870 1.00 90.62 88 ARG A O 1
ATOM 710 N N . LEU A 1 89 ? 3.310 -8.401 2.620 1.00 92.25 89 LEU A N 1
ATOM 711 C CA . LEU A 1 89 ? 2.457 -8.711 1.481 1.00 92.25 89 LEU A CA 1
ATOM 712 C C . LEU A 1 89 ? 3.214 -8.624 0.154 1.00 92.25 89 LEU A C 1
ATOM 714 O O . LEU A 1 89 ? 2.711 -9.151 -0.827 1.00 92.25 89 LEU A O 1
ATOM 718 N N . GLY A 1 90 ? 4.416 -8.039 0.138 1.00 91.81 90 GLY A N 1
ATOM 719 C CA . GLY A 1 90 ? 5.249 -7.899 -1.054 1.00 91.81 90 GLY A CA 1
ATOM 720 C C . GLY A 1 90 ? 5.222 -6.504 -1.674 1.00 91.81 90 GLY A C 1
ATOM 721 O O . GLY A 1 90 ? 5.715 -6.342 -2.780 1.00 91.81 90 GLY A O 1
ATOM 722 N N . PHE A 1 91 ? 4.667 -5.497 -0.991 1.00 95.06 91 PHE A N 1
ATOM 723 C CA . PHE A 1 91 ? 4.801 -4.116 -1.450 1.00 95.06 91 PHE A CA 1
ATOM 724 C C . PHE A 1 91 ? 6.240 -3.635 -1.264 1.00 95.06 91 PHE A C 1
ATOM 726 O O . PHE A 1 91 ? 6.812 -3.785 -0.179 1.00 95.06 91 PHE A O 1
ATOM 733 N N . ALA A 1 92 ? 6.782 -2.995 -2.293 1.00 93.62 92 ALA A N 1
ATOM 734 C CA . ALA A 1 92 ? 8.091 -2.361 -2.272 1.00 93.62 92 ALA A CA 1
ATOM 735 C C . ALA A 1 92 ? 7.993 -0.907 -1.794 1.00 93.62 92 ALA A C 1
ATOM 737 O O . ALA A 1 92 ? 7.020 -0.205 -2.086 1.00 93.62 92 ALA A O 1
ATOM 738 N N . HIS A 1 93 ? 9.013 -0.434 -1.073 1.00 95.38 93 HIS A N 1
ATOM 739 C CA . HIS A 1 93 ? 9.159 0.989 -0.759 1.00 95.38 93 HIS A CA 1
ATOM 740 C C . HIS A 1 93 ? 9.560 1.787 -1.999 1.00 95.38 93 HIS A C 1
ATOM 742 O O . HIS A 1 93 ? 10.476 1.396 -2.724 1.00 95.38 93 HIS A O 1
ATOM 748 N N . GLU A 1 94 ? 8.921 2.935 -2.216 1.00 95.00 94 GLU A N 1
ATOM 749 C CA . GLU A 1 94 ? 9.262 3.823 -3.336 1.00 95.00 94 GLU A CA 1
ATOM 750 C C . GLU A 1 94 ? 9.693 5.219 -2.906 1.00 95.00 94 GLU A C 1
ATOM 752 O O . GLU A 1 94 ? 10.358 5.932 -3.656 1.00 95.00 94 GLU A O 1
ATOM 757 N N . GLY A 1 95 ? 9.338 5.633 -1.691 1.00 95.69 95 GLY A N 1
ATOM 758 C CA . GLY A 1 95 ? 9.778 6.916 -1.173 1.00 95.69 95 GLY A CA 1
ATOM 759 C C . GLY A 1 95 ? 9.010 7.386 0.047 1.00 95.69 95 GLY A C 1
ATOM 760 O O . GLY A 1 95 ? 7.977 6.841 0.436 1.00 95.69 95 GLY A O 1
ATOM 761 N N . THR A 1 96 ? 9.527 8.448 0.656 1.00 96.62 96 THR A N 1
ATOM 762 C CA . THR A 1 96 ? 8.829 9.187 1.709 1.00 96.62 96 THR A CA 1
ATOM 763 C C . THR A 1 96 ? 8.799 10.655 1.320 1.00 96.62 96 THR A C 1
ATOM 765 O O . THR A 1 96 ? 9.843 11.288 1.165 1.00 96.62 96 THR A O 1
ATOM 768 N N . ARG A 1 97 ? 7.594 11.209 1.171 1.00 97.31 97 ARG A N 1
ATOM 769 C CA . ARG A 1 97 ? 7.404 12.645 0.984 1.00 97.31 97 ARG A CA 1
ATOM 770 C C . ARG A 1 97 ? 7.358 13.307 2.356 1.00 97.31 97 ARG A C 1
ATOM 772 O O . ARG A 1 97 ? 6.447 13.039 3.143 1.00 97.31 97 ARG A O 1
ATOM 779 N N . ARG A 1 98 ? 8.350 14.155 2.628 1.00 97.62 98 ARG A N 1
ATOM 780 C CA . ARG A 1 98 ? 8.469 14.890 3.890 1.00 97.62 98 ARG A CA 1
ATOM 781 C C . ARG A 1 98 ? 7.385 15.959 3.987 1.00 97.62 98 ARG A C 1
ATOM 783 O O . ARG A 1 98 ? 7.252 16.740 3.049 1.00 97.62 98 ARG A O 1
ATOM 790 N N . ARG A 1 99 ? 6.663 16.025 5.112 1.00 96.19 99 ARG A N 1
ATOM 791 C CA . ARG A 1 99 ? 5.637 17.049 5.400 1.00 96.19 99 ARG A CA 1
ATOM 792 C C . ARG A 1 99 ? 4.650 17.255 4.243 1.00 96.19 99 ARG A C 1
ATOM 794 O O . ARG A 1 99 ? 4.380 18.379 3.841 1.00 96.19 99 ARG A O 1
ATOM 801 N N . ALA A 1 100 ? 4.156 16.159 3.676 1.00 95.94 100 ALA A N 1
ATOM 802 C CA . ALA A 1 100 ? 3.343 16.185 2.462 1.00 95.94 100 ALA A CA 1
ATOM 803 C C . ALA A 1 100 ? 1.838 16.283 2.729 1.00 95.94 100 ALA A C 1
ATOM 805 O O . ALA A 1 100 ? 1.083 16.639 1.829 1.00 95.94 100 ALA A O 1
ATOM 806 N N . VAL A 1 101 ? 1.400 15.944 3.943 1.00 94.38 101 VAL A N 1
ATOM 807 C CA . VAL A 1 101 ? -0.016 15.923 4.322 1.00 94.38 101 VAL A CA 1
ATOM 808 C C . VAL A 1 101 ? -0.190 16.705 5.615 1.00 94.38 101 VAL A C 1
ATOM 810 O O . VAL A 1 101 ? 0.618 16.561 6.530 1.00 94.38 101 VAL A O 1
ATOM 813 N N . ILE A 1 102 ? -1.231 17.529 5.698 1.00 95.44 102 ILE A N 1
ATOM 814 C CA . ILE A 1 102 ? -1.623 18.194 6.941 1.00 95.44 102 ILE A CA 1
ATOM 815 C C . ILE A 1 102 ? -2.665 17.339 7.662 1.00 95.44 102 ILE A C 1
ATOM 817 O O . ILE A 1 102 ? -3.640 16.895 7.059 1.00 95.44 102 ILE A O 1
ATOM 821 N N . ASP A 1 103 ? -2.453 17.088 8.950 1.00 91.56 103 ASP A N 1
ATOM 822 C CA . ASP A 1 103 ? -3.477 16.489 9.799 1.00 91.56 103 ASP A CA 1
ATOM 823 C C . ASP A 1 103 ? -4.573 17.535 10.066 1.00 91.56 103 ASP A C 1
ATOM 825 O O . ASP A 1 103 ? -4.284 18.556 10.692 1.00 91.56 103 ASP A O 1
ATOM 829 N N . PRO A 1 104 ? -5.822 17.321 9.619 1.00 89.75 104 PRO A N 1
ATOM 830 C CA . PRO A 1 104 ? -6.876 18.319 9.764 1.00 89.75 104 PRO A CA 1
ATOM 831 C C . PRO A 1 104 ? -7.304 18.545 11.222 1.00 89.75 104 PRO A C 1
ATOM 833 O O . PRO A 1 104 ? -7.876 19.589 11.520 1.00 89.75 104 PRO A O 1
ATOM 836 N N . LEU A 1 105 ? -7.037 17.599 12.132 1.00 90.62 105 LEU A N 1
ATOM 837 C CA . LEU A 1 105 ? -7.399 17.712 13.547 1.00 90.62 105 LEU A CA 1
ATOM 838 C C . LEU A 1 105 ? -6.339 18.467 14.350 1.00 90.62 105 LEU A C 1
ATOM 840 O O . LEU A 1 105 ? -6.674 19.206 15.271 1.00 90.62 105 LEU A O 1
ATOM 844 N N . THR A 1 106 ? -5.060 18.265 14.021 1.00 93.56 106 THR A N 1
ATOM 845 C CA . THR A 1 106 ? -3.937 18.845 14.781 1.00 93.56 106 THR A CA 1
ATOM 846 C C . THR A 1 106 ? -3.246 20.010 14.071 1.00 93.56 106 THR A C 1
ATOM 848 O O . THR A 1 106 ? -2.481 20.736 14.700 1.00 93.56 106 THR A O 1
ATOM 851 N N . GLY A 1 107 ? -3.477 20.198 12.768 1.00 95.31 107 GLY A N 1
ATOM 852 C CA . GLY A 1 107 ? -2.798 21.193 11.929 1.00 95.31 107 GLY A CA 1
ATOM 853 C C . GLY A 1 107 ? -1.321 20.883 11.649 1.00 95.31 107 GLY A C 1
ATOM 854 O O . GLY A 1 107 ? -0.627 21.684 11.023 1.00 95.31 107 GLY A O 1
ATOM 855 N N . VAL A 1 108 ? -0.813 19.737 12.112 1.00 95.88 108 VAL A N 1
ATOM 856 C CA . VAL A 1 108 ? 0.598 19.360 11.985 1.00 95.88 108 VAL A CA 1
ATOM 857 C C . VAL A 1 108 ? 0.858 18.725 10.622 1.00 95.88 108 VAL A C 1
ATOM 859 O O . VAL A 1 108 ? 0.137 17.828 10.184 1.00 95.88 108 VAL A O 1
ATOM 862 N N . TRP A 1 109 ? 1.930 19.168 9.964 1.00 97.12 109 TRP A N 1
ATOM 863 C CA . TRP A 1 109 ? 2.426 18.552 8.736 1.00 97.12 109 TRP A CA 1
ATOM 864 C C . TRP A 1 109 ? 3.128 17.228 9.028 1.00 97.12 109 TRP A C 1
ATOM 866 O O . TRP A 1 109 ? 4.049 17.175 9.843 1.00 97.12 109 TRP A O 1
ATOM 876 N N . LYS A 1 110 ? 2.724 16.190 8.304 1.00 96.06 110 LYS A N 1
ATOM 877 C CA . LYS A 1 110 ? 3.137 14.801 8.479 1.00 96.06 110 LYS A CA 1
ATOM 878 C C . LYS A 1 110 ? 3.793 14.244 7.229 1.00 96.06 110 LYS A C 1
ATOM 880 O O . LYS A 1 110 ? 3.469 14.629 6.098 1.00 96.06 110 LYS A O 1
ATOM 885 N N . ASP A 1 111 ? 4.709 13.312 7.439 1.00 97.06 111 ASP A N 1
ATOM 886 C CA . ASP A 1 111 ? 5.320 12.565 6.349 1.00 97.06 111 ASP A CA 1
ATOM 887 C C . ASP A 1 111 ? 4.326 11.552 5.752 1.00 97.06 111 ASP A C 1
ATOM 889 O O . ASP A 1 111 ? 3.432 11.036 6.431 1.00 97.06 111 ASP A O 1
ATOM 893 N N . SER A 1 112 ? 4.499 11.237 4.466 1.00 96.69 112 SER A N 1
ATOM 894 C CA . SER A 1 112 ? 3.770 10.153 3.796 1.00 96.69 112 SER A CA 1
ATOM 895 C C . SER A 1 112 ? 4.751 9.190 3.138 1.00 96.69 112 SER A C 1
ATOM 897 O O . SER A 1 112 ? 5.617 9.607 2.369 1.00 96.69 112 SER A O 1
ATOM 899 N N . THR A 1 113 ? 4.636 7.904 3.452 1.00 97.56 113 THR A N 1
ATOM 900 C CA . THR A 1 113 ? 5.433 6.838 2.838 1.00 97.56 113 THR A CA 1
ATOM 901 C C . THR A 1 113 ? 4.626 6.179 1.727 1.00 97.56 113 THR A C 1
ATOM 903 O O . THR A 1 113 ? 3.488 5.777 1.950 1.00 97.56 113 THR A O 1
ATOM 906 N N . HIS A 1 114 ? 5.222 6.085 0.543 1.00 97.12 114 HIS A N 1
ATOM 907 C CA . HIS A 1 114 ? 4.619 5.527 -0.664 1.00 97.12 114 HIS A CA 1
ATOM 908 C C . HIS A 1 114 ? 5.197 4.132 -0.884 1.00 97.12 114 HIS A C 1
ATOM 910 O O . HIS A 1 114 ? 6.417 3.941 -0.828 1.00 97.12 114 HIS A O 1
ATOM 916 N N . MET A 1 115 ? 4.313 3.158 -1.077 1.00 97.44 115 MET A N 1
ATOM 917 C CA . MET A 1 115 ? 4.674 1.783 -1.402 1.00 97.44 115 MET A CA 1
ATOM 918 C C . MET A 1 115 ? 3.788 1.279 -2.533 1.00 97.44 115 MET A C 1
ATOM 920 O O . MET A 1 115 ? 2.642 1.713 -2.652 1.00 97.44 115 MET A O 1
ATOM 924 N N . ALA A 1 116 ? 4.283 0.326 -3.315 1.00 96.75 116 ALA A N 1
ATOM 925 C CA . ALA A 1 116 ? 3.511 -0.244 -4.409 1.00 96.75 116 ALA A CA 1
ATOM 926 C C . ALA A 1 116 ? 3.825 -1.716 -4.668 1.00 96.75 116 ALA A C 1
ATOM 928 O O . ALA A 1 116 ? 4.852 -2.236 -4.236 1.00 96.75 116 ALA A O 1
ATOM 929 N N . MET A 1 117 ? 2.906 -2.370 -5.369 1.00 96.25 117 MET A N 1
ATOM 930 C CA . MET A 1 117 ? 3.033 -3.724 -5.890 1.00 96.25 117 MET A CA 1
ATOM 931 C C . MET A 1 117 ? 2.654 -3.717 -7.368 1.00 96.25 117 MET A C 1
ATOM 933 O O . MET A 1 117 ? 1.659 -3.085 -7.742 1.00 96.25 117 MET A O 1
ATOM 937 N N . LEU A 1 118 ? 3.437 -4.416 -8.187 1.00 95.31 118 LEU A N 1
ATOM 938 C CA . LEU A 1 118 ? 3.139 -4.632 -9.599 1.00 95.31 118 LEU A CA 1
ATOM 939 C C . LEU A 1 118 ? 2.394 -5.955 -9.809 1.00 95.31 118 LEU A C 1
ATOM 941 O O . LEU A 1 118 ? 2.491 -6.888 -9.008 1.00 95.31 118 LEU A O 1
ATOM 945 N N . ASP A 1 119 ? 1.680 -6.054 -10.923 1.00 94.56 119 ASP A N 1
ATOM 946 C CA . ASP A 1 119 ? 1.034 -7.284 -11.389 1.00 94.56 119 ASP A CA 1
ATOM 947 C C . ASP A 1 119 ? 2.020 -8.455 -11.539 1.00 94.56 119 ASP A C 1
ATOM 949 O O . ASP A 1 119 ? 1.688 -9.600 -11.226 1.00 94.56 119 ASP A O 1
ATOM 953 N N . THR A 1 120 ? 3.259 -8.179 -11.944 1.00 93.12 120 THR A N 1
ATOM 954 C CA . THR A 1 120 ? 4.349 -9.155 -12.029 1.00 93.12 120 THR A CA 1
ATOM 955 C C . THR A 1 120 ? 4.757 -9.678 -10.654 1.00 93.12 120 THR A C 1
ATOM 957 O O . THR A 1 120 ? 4.920 -10.890 -10.491 1.00 93.12 120 THR A O 1
ATOM 960 N N . ASP A 1 121 ? 4.864 -8.803 -9.650 1.00 92.31 121 ASP A N 1
ATOM 961 C CA . ASP A 1 121 ? 5.143 -9.192 -8.262 1.00 92.31 121 ASP A CA 1
ATOM 962 C C . ASP A 1 121 ? 4.015 -10.077 -7.724 1.00 92.31 121 ASP A C 1
ATOM 964 O O . ASP A 1 121 ? 4.257 -11.126 -7.116 1.00 92.31 121 ASP A O 1
ATOM 968 N N . TRP A 1 122 ? 2.768 -9.686 -8.009 1.00 93.62 122 TRP A N 1
ATOM 969 C CA . TRP A 1 122 ? 1.586 -10.457 -7.654 1.00 93.62 122 TRP A CA 1
ATOM 970 C C . TRP A 1 122 ? 1.605 -11.835 -8.317 1.00 93.62 122 TRP A C 1
ATOM 972 O O . TRP A 1 122 ? 1.456 -12.839 -7.621 1.00 93.62 122 TRP A O 1
ATOM 982 N N . ALA A 1 123 ? 1.840 -11.930 -9.625 1.00 91.81 123 ALA A N 1
ATOM 983 C CA . ALA A 1 123 ? 1.882 -13.201 -10.347 1.00 91.81 123 ALA A CA 1
ATOM 984 C C . ALA A 1 123 ? 2.990 -14.138 -9.828 1.00 91.81 123 ALA A C 1
ATOM 986 O O . ALA A 1 123 ? 2.789 -15.350 -9.714 1.00 91.81 123 ALA A O 1
ATOM 987 N N . LEU A 1 124 ? 4.147 -13.587 -9.451 1.00 87.75 124 LEU A N 1
ATOM 988 C CA . LEU A 1 124 ? 5.291 -14.361 -8.965 1.00 87.75 124 LEU A CA 1
ATOM 989 C C . LEU A 1 124 ? 5.165 -14.816 -7.502 1.00 87.75 124 LEU A C 1
ATOM 991 O O . LEU A 1 124 ? 5.949 -15.670 -7.077 1.00 87.75 124 LEU A O 1
ATOM 995 N N . ARG A 1 125 ? 4.168 -14.338 -6.742 1.00 81.94 125 ARG A N 1
ATOM 996 C CA . ARG A 1 125 ? 3.971 -14.661 -5.309 1.00 81.94 125 ARG A CA 1
ATOM 997 C C . ARG A 1 125 ? 3.878 -16.159 -4.996 1.00 81.94 125 ARG A C 1
ATOM 999 O O . ARG A 1 125 ? 4.203 -16.585 -3.889 1.00 81.94 125 ARG A O 1
ATOM 1006 N N . THR A 1 126 ? 3.396 -16.957 -5.949 1.00 68.94 126 THR A N 1
ATOM 1007 C CA . THR A 1 126 ? 3.212 -18.410 -5.793 1.00 68.94 126 THR A CA 1
ATOM 1008 C C . THR A 1 126 ? 4.529 -19.158 -5.992 1.00 68.94 126 THR A C 1
ATOM 1010 O O . THR A 1 126 ? 4.811 -20.125 -5.287 1.00 68.94 126 THR A O 1
ATOM 1013 N N . THR A 1 127 ? 5.356 -18.687 -6.926 1.00 62.44 127 THR A N 1
ATOM 1014 C CA . THR A 1 127 ? 6.654 -19.283 -7.274 1.00 62.44 127 THR A CA 1
ATOM 1015 C C . THR A 1 127 ? 7.742 -18.848 -6.291 1.00 62.44 127 THR A C 1
ATOM 1017 O O . THR A 1 127 ? 8.589 -19.642 -5.884 1.00 62.44 127 THR A O 1
ATOM 1020 N N . LEU A 1 128 ? 7.685 -17.591 -5.850 1.00 60.59 128 LEU A N 1
ATOM 1021 C CA . LEU A 1 128 ? 8.519 -17.017 -4.803 1.00 60.59 128 LEU A CA 1
ATOM 1022 C C . LEU A 1 128 ? 7.768 -17.150 -3.480 1.00 60.59 128 LEU A C 1
ATOM 1024 O O . LEU A 1 128 ? 7.112 -16.212 -3.045 1.00 60.59 128 LEU A O 1
ATOM 1028 N N . SER A 1 129 ? 7.815 -18.333 -2.860 1.00 55.59 129 SER A N 1
ATOM 1029 C CA . SER A 1 129 ? 7.166 -18.595 -1.567 1.00 55.59 129 SER A CA 1
ATOM 1030 C C . SER A 1 129 ? 7.237 -17.369 -0.637 1.00 55.59 129 SER A C 1
ATOM 1032 O O . SER A 1 129 ? 8.318 -17.017 -0.156 1.00 55.59 129 SER A O 1
ATOM 1034 N N . LEU A 1 130 ? 6.076 -16.779 -0.312 1.00 56.50 130 LEU A N 1
ATOM 1035 C CA . LEU A 1 130 ? 5.907 -15.644 0.618 1.00 56.50 130 LEU A CA 1
ATOM 1036 C C . LEU A 1 130 ? 6.587 -15.849 1.991 1.00 56.50 130 LEU A C 1
ATOM 1038 O O . LEU A 1 130 ? 6.704 -14.912 2.777 1.00 56.50 130 LEU A O 1
ATOM 1042 N N . ARG A 1 131 ? 7.053 -17.067 2.305 1.00 52.97 131 ARG A N 1
ATOM 1043 C CA . ARG A 1 131 ? 7.854 -17.375 3.501 1.00 52.97 131 ARG A CA 1
ATOM 1044 C C . ARG A 1 131 ? 9.191 -16.630 3.556 1.00 52.97 131 ARG A C 1
ATOM 1046 O O . ARG A 1 131 ? 9.713 -16.464 4.654 1.00 52.97 131 ARG A O 1
ATOM 1053 N N . THR A 1 132 ? 9.720 -16.178 2.419 1.00 63.56 132 THR A N 1
ATOM 1054 C CA . THR A 1 132 ? 10.991 -15.433 2.348 1.00 63.56 132 THR A CA 1
ATOM 1055 C C . THR A 1 132 ? 10.775 -13.920 2.229 1.00 63.56 132 THR A C 1
ATOM 1057 O O . THR A 1 132 ? 11.739 -13.179 2.054 1.00 63.56 132 THR A O 1
ATOM 1060 N N . ALA A 1 133 ? 9.526 -13.440 2.324 1.00 70.44 133 ALA A N 1
ATOM 1061 C CA . ALA A 1 133 ? 9.244 -12.010 2.274 1.00 70.44 133 ALA A CA 1
ATOM 1062 C C . ALA A 1 133 ? 9.965 -11.279 3.429 1.00 70.44 133 ALA A C 1
ATOM 1064 O O . ALA A 1 133 ? 9.964 -11.779 4.564 1.00 70.44 133 ALA A O 1
ATOM 1065 N N . PRO A 1 134 ? 10.570 -10.105 3.173 1.00 80.94 134 PRO A N 1
ATOM 1066 C CA . PRO A 1 134 ? 11.257 -9.337 4.202 1.00 80.94 134 PRO A CA 1
ATOM 1067 C C . PRO A 1 134 ? 10.327 -9.044 5.386 1.00 80.94 134 PRO A C 1
ATOM 1069 O O . PRO A 1 134 ? 9.139 -8.749 5.225 1.00 80.94 134 PRO A O 1
ATOM 1072 N N . LYS A 1 135 ? 10.848 -9.159 6.611 1.00 82.69 135 LYS A N 1
ATOM 1073 C CA . LYS A 1 135 ? 10.022 -9.019 7.823 1.00 82.69 135 LYS A CA 1
ATOM 1074 C C . LYS A 1 135 ? 9.730 -7.562 8.157 1.00 82.69 135 LYS A C 1
ATOM 1076 O O . LYS A 1 135 ? 8.724 -7.294 8.827 1.00 82.69 135 LYS A O 1
ATOM 1081 N N . THR A 1 136 ? 10.618 -6.668 7.734 1.00 87.44 136 THR A N 1
ATOM 1082 C CA . THR A 1 136 ? 10.577 -5.228 7.969 1.00 87.44 136 THR A CA 1
ATOM 1083 C C . THR A 1 136 ? 10.882 -4.466 6.683 1.00 87.44 136 THR A C 1
ATOM 1085 O O . THR A 1 136 ? 11.502 -5.006 5.767 1.00 87.44 136 THR A O 1
ATOM 1088 N N . LEU A 1 137 ? 10.473 -3.195 6.643 1.00 83.94 137 LEU A N 1
ATOM 1089 C CA . LEU A 1 137 ? 10.770 -2.287 5.534 1.00 83.94 137 LEU A CA 1
ATOM 1090 C C . LEU A 1 137 ? 12.281 -2.170 5.282 1.00 83.94 137 LEU A C 1
ATOM 1092 O O . LEU A 1 137 ? 12.727 -2.159 4.144 1.00 83.94 137 LEU A O 1
ATOM 1096 N N . TRP A 1 138 ? 13.077 -2.131 6.351 1.00 84.38 138 TRP A N 1
ATOM 1097 C CA . TRP A 1 138 ? 14.532 -2.039 6.252 1.00 84.38 138 TRP A CA 1
ATOM 1098 C C . TRP A 1 138 ? 15.166 -3.281 5.633 1.00 84.38 138 TRP A C 1
ATOM 1100 O O . TRP A 1 138 ? 16.073 -3.145 4.815 1.00 84.38 138 TRP A O 1
ATOM 1110 N N . ASP A 1 139 ? 14.671 -4.472 5.979 1.00 86.00 139 ASP A N 1
ATOM 1111 C CA . ASP A 1 139 ? 15.132 -5.715 5.355 1.00 86.00 139 ASP A CA 1
ATOM 1112 C C . ASP A 1 139 ? 14.861 -5.686 3.843 1.00 86.00 139 ASP A C 1
ATOM 1114 O O . ASP A 1 139 ? 15.724 -6.059 3.051 1.00 86.00 139 ASP A O 1
ATOM 1118 N N . GLU A 1 140 ? 13.676 -5.214 3.438 1.00 87.75 140 GLU A N 1
ATOM 1119 C CA . GLU A 1 140 ? 13.300 -5.071 2.027 1.00 87.75 140 GLU A CA 1
ATOM 1120 C C . GLU A 1 140 ? 14.234 -4.102 1.301 1.00 87.75 140 GLU A C 1
ATOM 1122 O O . GLU A 1 140 ? 14.874 -4.492 0.322 1.00 87.75 140 GLU A O 1
ATOM 1127 N N . MET A 1 141 ? 14.390 -2.889 1.836 1.00 86.12 141 MET A N 1
ATOM 1128 C CA . MET A 1 141 ? 15.246 -1.860 1.250 1.00 86.12 141 MET A CA 1
ATOM 1129 C C . MET A 1 141 ? 16.702 -2.318 1.133 1.00 86.12 141 MET A C 1
ATOM 1131 O O . MET A 1 141 ? 17.347 -2.077 0.112 1.00 86.12 141 MET A O 1
ATOM 1135 N N . PHE A 1 142 ? 17.233 -2.995 2.155 1.00 87.19 142 PHE A N 1
ATOM 1136 C CA . PHE A 1 142 ? 18.607 -3.486 2.135 1.00 87.19 142 PHE A CA 1
ATOM 1137 C C . PHE A 1 142 ? 18.796 -4.585 1.086 1.00 87.19 142 PHE A C 1
ATOM 1139 O O . PHE A 1 142 ? 19.728 -4.512 0.285 1.00 87.19 142 PHE A O 1
ATOM 1146 N N . LEU A 1 143 ? 17.883 -5.560 1.029 1.00 85.69 143 LEU A N 1
ATOM 1147 C CA . LEU A 1 143 ? 17.923 -6.630 0.030 1.00 85.69 143 LEU A CA 1
ATOM 1148 C C . LEU A 1 143 ? 17.788 -6.081 -1.393 1.00 85.69 143 LEU A C 1
ATOM 1150 O O . LEU A 1 143 ? 18.474 -6.550 -2.302 1.00 85.69 143 LEU A O 1
ATOM 1154 N N . ARG A 1 144 ? 16.925 -5.082 -1.598 1.00 82.81 144 ARG A N 1
ATOM 1155 C CA . ARG A 1 144 ? 16.792 -4.393 -2.882 1.00 82.81 144 ARG A CA 1
ATOM 1156 C C . ARG A 1 144 ? 18.084 -3.678 -3.265 1.00 82.81 144 ARG A C 1
ATOM 1158 O O . ARG A 1 144 ? 18.588 -3.901 -4.361 1.00 82.81 144 ARG A O 1
ATOM 1165 N N . HIS A 1 145 ? 18.659 -2.898 -2.353 1.00 86.88 145 HIS A N 1
ATOM 1166 C CA . HIS A 1 145 ? 19.908 -2.182 -2.599 1.00 86.88 145 HIS A CA 1
ATOM 1167 C C . HIS A 1 145 ? 21.076 -3.128 -2.916 1.00 86.88 145 HIS A C 1
ATOM 1169 O O . HIS A 1 145 ? 21.901 -2.834 -3.780 1.00 86.88 145 HIS A O 1
ATOM 1175 N N . GLN A 1 146 ? 21.146 -4.283 -2.245 1.00 87.62 146 GLN A N 1
ATOM 1176 C CA . GLN A 1 146 ? 22.131 -5.318 -2.558 1.00 87.62 146 GLN A CA 1
ATOM 1177 C C . GLN A 1 146 ? 21.955 -5.859 -3.983 1.00 87.62 146 GLN A C 1
ATOM 1179 O O . GLN A 1 146 ? 22.938 -5.908 -4.720 1.00 87.62 146 GLN A O 1
ATOM 1184 N N . ARG A 1 147 ? 20.721 -6.186 -4.403 1.00 85.31 147 ARG A N 1
ATOM 1185 C CA . ARG A 1 147 ? 20.439 -6.633 -5.781 1.00 85.31 147 ARG A CA 1
ATOM 1186 C C . ARG A 1 147 ? 20.828 -5.580 -6.818 1.00 85.31 147 ARG A C 1
ATOM 1188 O O . ARG A 1 147 ? 21.533 -5.904 -7.767 1.00 85.31 147 ARG A O 1
ATOM 1195 N N . GLU A 1 148 ? 20.437 -4.324 -6.607 1.00 86.31 148 GLU A N 1
ATOM 1196 C CA . GLU A 1 148 ? 20.772 -3.211 -7.508 1.00 86.31 148 GLU A CA 1
ATOM 1197 C C . GLU A 1 148 ? 22.295 -3.034 -7.638 1.00 86.31 148 GLU A C 1
ATOM 1199 O O . GLU A 1 148 ? 22.819 -2.856 -8.737 1.00 86.31 148 GLU A O 1
ATOM 1204 N N . ARG A 1 149 ? 23.038 -3.152 -6.529 1.00 88.69 149 ARG A N 1
ATOM 1205 C CA . ARG A 1 149 ? 24.508 -3.118 -6.548 1.00 88.69 149 ARG A CA 1
ATOM 1206 C C . ARG A 1 149 ? 25.117 -4.277 -7.331 1.00 88.69 149 ARG A C 1
ATOM 1208 O O . ARG A 1 149 ? 26.035 -4.054 -8.115 1.00 88.69 149 ARG A O 1
ATOM 1215 N N . GLU A 1 150 ? 24.635 -5.499 -7.128 1.00 89.81 150 GLU A N 1
ATOM 1216 C CA . GLU A 1 150 ? 25.115 -6.669 -7.870 1.00 89.81 150 GLU A CA 1
ATOM 1217 C C . GLU A 1 150 ? 24.841 -6.549 -9.372 1.00 89.81 150 GLU A C 1
ATOM 1219 O O . GLU A 1 150 ? 25.685 -6.918 -10.189 1.00 89.81 150 GLU A O 1
ATOM 1224 N N . GLU A 1 151 ? 23.681 -6.015 -9.751 1.00 86.44 151 GLU A N 1
ATOM 1225 C CA . GLU A 1 151 ? 23.346 -5.751 -11.148 1.00 86.44 151 GLU A CA 1
ATOM 1226 C C . GLU A 1 151 ? 24.289 -4.721 -11.767 1.00 86.44 151 GLU A C 1
ATOM 1228 O O . GLU A 1 151 ? 24.837 -4.981 -12.839 1.00 86.44 151 GLU A O 1
ATOM 1233 N N . LEU A 1 152 ? 24.551 -3.608 -11.077 1.00 86.31 152 LEU A N 1
ATOM 1234 C CA . LEU A 1 152 ? 25.509 -2.599 -11.533 1.00 86.31 152 LEU A CA 1
ATOM 1235 C C . LEU A 1 152 ? 26.913 -3.192 -11.734 1.00 86.31 152 LEU A C 1
ATOM 1237 O O . LEU A 1 152 ? 27.522 -2.973 -12.780 1.00 86.31 152 LEU A O 1
ATOM 1241 N N . LEU A 1 153 ? 27.389 -4.027 -10.805 1.00 86.69 153 LEU A N 1
ATOM 1242 C CA . LEU A 1 153 ? 28.679 -4.717 -10.943 1.00 86.69 153 LEU A CA 1
ATOM 1243 C C . LEU A 1 153 ? 28.712 -5.653 -12.162 1.00 86.69 153 LEU A C 1
ATOM 1245 O O . LEU A 1 153 ? 29.676 -5.655 -12.926 1.00 86.69 153 LEU A O 1
ATOM 1249 N N . ARG A 1 154 ? 27.637 -6.417 -12.406 1.00 84.19 154 ARG A N 1
ATOM 1250 C CA . ARG A 1 154 ? 27.525 -7.271 -13.605 1.00 84.19 154 ARG A CA 1
ATOM 1251 C C . ARG A 1 154 ? 27.527 -6.452 -14.897 1.00 84.19 154 ARG A C 1
ATOM 1253 O O . ARG A 1 154 ? 28.000 -6.940 -15.928 1.00 84.19 154 ARG A O 1
ATOM 1260 N N . TRP A 1 155 ? 26.961 -5.248 -14.873 1.00 74.69 155 TRP A N 1
ATOM 1261 C CA . TRP A 1 155 ? 26.981 -4.326 -16.007 1.00 74.69 155 TRP A CA 1
ATOM 1262 C C . TRP A 1 155 ? 28.390 -3.798 -16.286 1.00 74.69 155 TRP A C 1
ATOM 1264 O O . TRP A 1 155 ? 28.816 -3.826 -17.445 1.00 74.69 155 TRP A O 1
ATOM 1274 N N . ASP A 1 156 ? 29.128 -3.400 -15.250 1.00 79.19 156 ASP A N 1
ATOM 1275 C CA . ASP A 1 156 ? 30.516 -2.946 -15.377 1.00 79.19 156 ASP A CA 1
ATOM 1276 C C . ASP A 1 156 ? 31.424 -4.048 -15.939 1.00 79.19 156 ASP A C 1
ATOM 1278 O O . ASP A 1 156 ? 32.144 -3.813 -16.914 1.00 79.19 156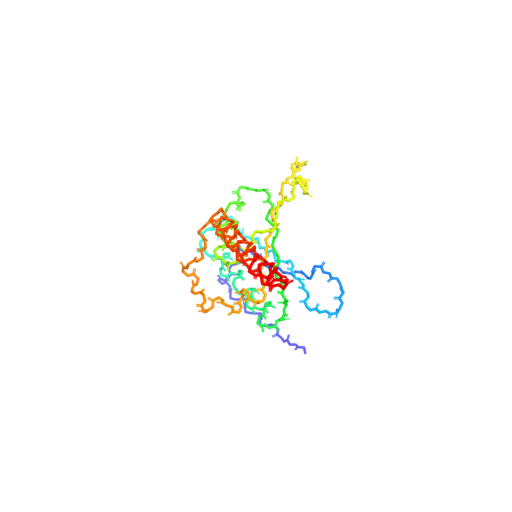 ASP A O 1
ATOM 1282 N N . ASP A 1 157 ? 31.300 -5.284 -15.444 1.00 76.62 157 ASP A N 1
ATOM 1283 C CA . ASP A 1 157 ? 32.032 -6.446 -15.967 1.00 76.62 157 ASP A CA 1
ATOM 1284 C C . ASP A 1 157 ? 31.766 -6.683 -17.463 1.00 76.62 157 ASP A C 1
ATOM 1286 O O . ASP A 1 157 ? 32.680 -6.955 -18.251 1.00 76.62 157 ASP A O 1
ATOM 1290 N N . ARG A 1 158 ? 30.499 -6.581 -17.889 1.00 73.38 158 ARG A N 1
ATOM 1291 C CA . ARG A 1 158 ? 30.118 -6.717 -19.306 1.00 73.38 158 ARG A CA 1
ATOM 1292 C C . ARG A 1 158 ? 30.701 -5.591 -20.157 1.00 73.38 158 ARG A C 1
ATOM 1294 O O . ARG A 1 158 ? 31.096 -5.844 -21.297 1.00 73.38 158 ARG A O 1
ATOM 1301 N N . ARG A 1 159 ? 30.759 -4.365 -19.633 1.00 69.31 159 ARG A N 1
ATOM 1302 C CA . ARG A 1 159 ? 31.336 -3.205 -20.325 1.00 69.31 159 ARG A CA 1
ATOM 1303 C C . ARG A 1 159 ? 32.854 -3.331 -20.459 1.00 69.31 159 ARG A C 1
ATOM 1305 O O . ARG A 1 159 ? 33.374 -3.116 -21.553 1.00 69.31 159 ARG A O 1
ATOM 1312 N N . MET A 1 160 ? 33.545 -3.753 -19.399 1.00 55.94 160 MET A N 1
ATOM 1313 C CA . MET A 1 160 ? 34.992 -3.989 -19.417 1.00 55.94 160 MET A CA 1
ATOM 1314 C C . MET A 1 160 ? 35.388 -5.067 -20.434 1.00 55.94 160 MET A C 1
ATOM 1316 O O . MET A 1 160 ? 36.277 -4.832 -21.250 1.00 55.94 160 MET A O 1
ATOM 1320 N N . LYS A 1 161 ? 34.671 -6.201 -20.480 1.00 66.75 161 LYS A N 1
ATOM 1321 C CA . LYS A 1 161 ? 34.912 -7.271 -21.473 1.00 66.75 161 LYS A CA 1
ATOM 1322 C C . LYS A 1 161 ? 34.716 -6.817 -22.926 1.00 66.75 161 LYS A C 1
ATOM 1324 O O . LYS A 1 161 ? 35.395 -7.310 -23.825 1.00 66.75 161 LYS A O 1
ATOM 1329 N N . ARG A 1 162 ? 33.792 -5.880 -23.176 1.00 61.72 162 ARG A N 1
ATOM 1330 C CA . ARG A 1 162 ? 33.577 -5.296 -24.513 1.00 61.72 162 ARG A CA 1
ATOM 1331 C C . ARG A 1 162 ? 34.699 -4.336 -24.917 1.00 61.72 162 ARG A C 1
ATOM 1333 O O . ARG A 1 162 ? 35.076 -4.335 -26.081 1.00 61.72 162 ARG A O 1
ATOM 1340 N N . SER A 1 163 ? 35.241 -3.566 -23.972 1.00 59.41 163 SER A N 1
ATOM 1341 C CA . SER A 1 163 ? 36.335 -2.621 -24.236 1.00 59.41 163 SER A CA 1
ATOM 1342 C C . SER A 1 163 ? 37.662 -3.330 -24.520 1.00 59.41 163 SER A C 1
ATOM 1344 O O . SER A 1 163 ? 38.347 -2.959 -25.466 1.00 59.41 163 SER A O 1
ATOM 1346 N N . SER A 1 164 ? 38.003 -4.385 -23.768 1.00 55.53 164 SER A N 1
ATOM 1347 C CA . SER A 1 164 ? 39.250 -5.137 -23.994 1.00 55.53 164 SER A CA 1
ATOM 1348 C C . SER A 1 164 ? 39.262 -5.889 -25.330 1.00 55.53 164 SER A C 1
ATOM 1350 O O . SER A 1 164 ? 40.312 -6.049 -25.943 1.00 55.53 164 SER A O 1
ATOM 1352 N N . SER A 1 165 ? 38.089 -6.302 -25.822 1.00 54.81 165 SER A N 1
ATOM 1353 C CA . SER A 1 165 ? 37.938 -6.980 -27.118 1.00 54.81 165 SER A CA 1
ATOM 1354 C C . SER A 1 165 ? 38.120 -6.044 -28.326 1.00 54.81 165 SER A C 1
ATOM 1356 O O . SER A 1 165 ? 38.303 -6.524 -29.440 1.00 54.81 165 SER A O 1
ATOM 1358 N N . MET A 1 166 ? 38.075 -4.718 -28.130 1.00 50.59 166 MET A N 1
ATOM 1359 C CA . MET A 1 166 ? 38.308 -3.717 -29.184 1.00 50.59 166 MET A CA 1
ATOM 1360 C C . MET A 1 166 ? 39.778 -3.284 -29.307 1.00 50.59 166 MET A C 1
ATOM 1362 O O . MET A 1 166 ? 40.142 -2.693 -30.320 1.00 50.59 166 MET A O 1
ATOM 1366 N N . GLU A 1 167 ? 40.633 -3.589 -28.328 1.00 55.38 167 GLU A N 1
ATOM 1367 C CA . GLU A 1 167 ? 42.042 -3.161 -28.329 1.00 55.38 167 GLU A CA 1
ATOM 1368 C C . GLU A 1 167 ? 42.992 -4.111 -29.088 1.00 55.38 167 GLU A C 1
ATOM 1370 O O . GLU A 1 167 ? 44.163 -3.792 -29.260 1.00 55.38 167 GLU A O 1
ATOM 1375 N N . THR A 1 168 ? 42.526 -5.259 -29.596 1.00 53.44 168 THR A N 1
ATOM 1376 C CA . THR A 1 168 ? 43.394 -6.284 -30.228 1.00 53.44 168 THR A CA 1
ATOM 1377 C C . THR A 1 168 ? 43.559 -6.142 -31.752 1.00 53.44 168 THR A C 1
ATOM 1379 O O . THR A 1 168 ? 43.839 -7.119 -32.437 1.00 53.44 168 THR A O 1
ATOM 1382 N N . ILE A 1 169 ? 43.417 -4.945 -32.326 1.00 54.00 169 ILE A N 1
ATOM 1383 C CA . ILE A 1 169 ? 43.735 -4.723 -33.749 1.00 54.00 169 ILE A CA 1
ATOM 1384 C C . ILE A 1 169 ? 44.810 -3.643 -33.873 1.00 54.00 169 ILE A C 1
ATOM 1386 O O . ILE A 1 169 ? 44.496 -2.460 -34.015 1.00 54.00 169 ILE A O 1
ATOM 1390 N N . ARG A 1 170 ? 46.081 -4.060 -33.846 1.00 41.2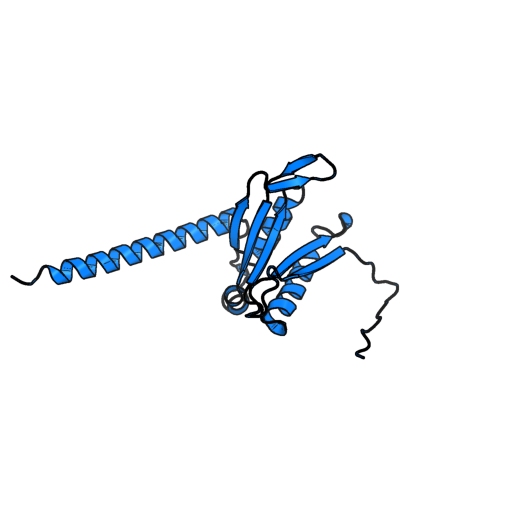2 170 ARG A N 1
ATOM 1391 C CA . ARG A 1 170 ? 47.180 -3.366 -34.527 1.00 41.22 170 ARG A CA 1
ATOM 1392 C C . ARG A 1 170 ? 48.365 -4.286 -34.784 1.00 41.22 170 ARG A C 1
ATOM 1394 O O . ARG A 1 170 ? 48.690 -5.077 -33.875 1.00 41.22 170 ARG A O 1
#

Organism: NCBI:txid50990

Sequence (170 aa):
MEEYPTDRDPNRSVIGLIYFTPSSQDAISPGEVNLGIVLDRDNQRQGFGKQAVLLALSYIFDELQFHRVQVIVMESESRENALKMFTRLGFAHEGTRRRAVIDPLTGVWKDSTHMAMLDTDWALRTTLSLRTAPKTLWDEMFLRHQREREELLRWDDRRMKRSSSMETIR

Foldseek 3Di:
DDDDPPPPPVPDDDFWDKDKDQPDPDPPALEEIEIDIDGHPVPPPPCVVLVVVVVVCCCCCVPVNRFKYKYKQKDDPCSQVVQQSCQLVPWAWDDKDFQPDADPVPRGRIIITMTMDGSVSVVCCVVVPSVPRQRGNVSRVVVVVVVVVVVVVVVVVVVVVVVVVVPPDD